Protein AF-A0A8J6IG15-F1 (afdb_monomer_lite)

Foldseek 3Di:
DDPACPPVLLCLLVVVDDPVVNVVVVVVCVVDPVNVVVNVVSNVVVVVVVVVDDDDDDPVVVVVVVVVVDPDDD

Structure (mmCIF, N/CA/C/O backbone):
data_AF-A0A8J6IG15-F1
#
_entry.id   AF-A0A8J6IG15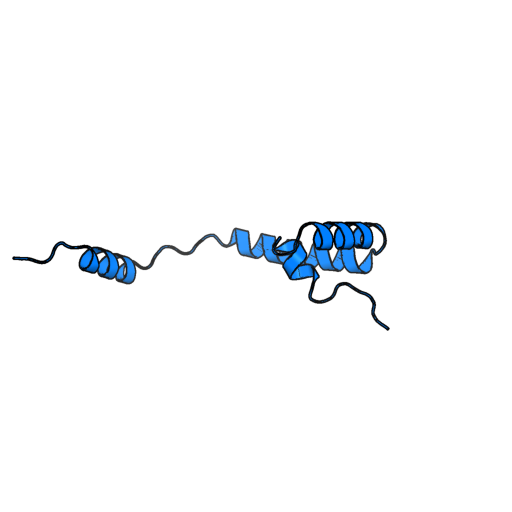-F1
#
loop_
_atom_site.group_PDB
_atom_site.id
_atom_site.type_symbol
_atom_site.label_atom_id
_atom_site.label_alt_id
_atom_site.label_comp_id
_atom_site.label_asym_id
_atom_site.label_entity_id
_atom_site.label_seq_id
_atom_site.pdbx_PDB_ins_code
_atom_site.Cartn_x
_atom_site.Cartn_y
_atom_site.Cartn_z
_atom_site.occupancy
_atom_site.B_iso_or_equiv
_atom_site.auth_seq_id
_atom_site.auth_comp_id
_atom_site.auth_asym_id
_atom_site.auth_atom_id
_atom_site.pdbx_PDB_model_num
ATOM 1 N N . MET A 1 1 ? 18.228 -12.105 -13.532 1.00 40.62 1 MET A N 1
ATOM 2 C CA . MET A 1 1 ? 18.192 -11.588 -12.146 1.00 40.62 1 MET A CA 1
ATOM 3 C C . MET A 1 1 ? 17.029 -10.615 -12.048 1.00 40.62 1 MET A C 1
ATOM 5 O O . MET A 1 1 ? 16.966 -9.686 -12.840 1.00 40.62 1 MET A O 1
ATOM 9 N N . ASN A 1 2 ? 16.068 -10.909 -11.178 1.00 53.28 2 ASN A N 1
ATOM 10 C CA . ASN A 1 2 ? 14.706 -10.371 -11.188 1.00 53.28 2 ASN A CA 1
ATOM 11 C C . ASN A 1 2 ? 14.632 -8.876 -10.817 1.00 53.28 2 ASN A C 1
ATOM 13 O O . ASN A 1 2 ? 14.382 -8.539 -9.664 1.00 53.28 2 ASN A O 1
ATOM 17 N N . CYS A 1 3 ? 14.808 -7.975 -11.788 1.00 65.44 3 CYS A N 1
ATOM 18 C CA . CYS A 1 3 ? 14.635 -6.527 -11.602 1.00 65.44 3 CYS A CA 1
ATOM 19 C C . CYS A 1 3 ? 13.152 -6.109 -11.659 1.00 65.44 3 CYS A C 1
ATOM 21 O O . CYS A 1 3 ? 12.756 -5.287 -12.483 1.00 65.44 3 CYS A O 1
ATOM 23 N N . HIS A 1 4 ? 12.327 -6.692 -10.791 1.00 83.38 4 HIS A N 1
ATOM 24 C CA . HIS A 1 4 ? 10.942 -6.274 -10.566 1.00 83.38 4 HIS A CA 1
ATOM 25 C C . HIS A 1 4 ? 10.812 -5.612 -9.191 1.00 83.38 4 HIS A C 1
ATOM 27 O O . HIS A 1 4 ? 11.641 -5.820 -8.307 1.00 83.38 4 HIS A O 1
ATOM 33 N N . LEU A 1 5 ? 9.781 -4.785 -9.012 1.00 85.56 5 LEU A N 1
ATOM 34 C CA . LEU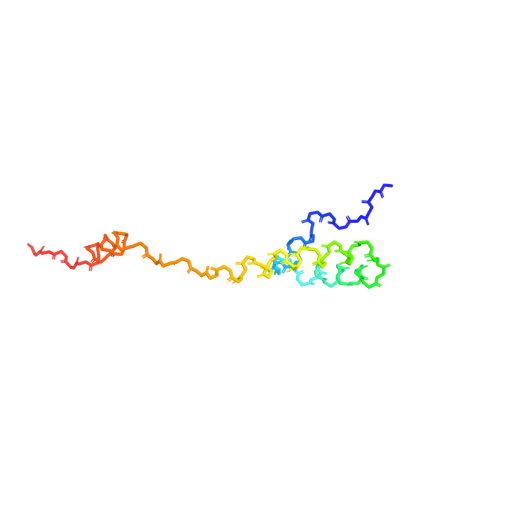 A 1 5 ? 9.651 -3.893 -7.854 1.00 85.56 5 LEU A CA 1
ATOM 35 C C . LEU A 1 5 ? 9.464 -4.620 -6.510 1.00 85.56 5 LEU A C 1
ATOM 37 O O . LEU A 1 5 ? 9.780 -4.043 -5.468 1.00 85.56 5 LEU A O 1
ATOM 41 N N . GLY A 1 6 ? 9.004 -5.876 -6.524 1.00 84.19 6 GLY A N 1
ATOM 42 C CA . GLY A 1 6 ? 8.865 -6.713 -5.329 1.00 84.19 6 GLY A CA 1
ATOM 43 C C . GLY A 1 6 ? 8.140 -5.985 -4.194 1.00 84.19 6 GLY A C 1
ATOM 44 O O . GLY A 1 6 ? 7.105 -5.361 -4.412 1.00 84.19 6 GLY A O 1
ATOM 45 N N . ASN A 1 7 ? 8.739 -5.987 -3.000 1.00 78.94 7 ASN A N 1
ATOM 46 C CA . ASN A 1 7 ? 8.154 -5.392 -1.792 1.00 78.94 7 ASN A CA 1
ATOM 47 C C . ASN A 1 7 ? 8.051 -3.853 -1.817 1.00 78.94 7 ASN A C 1
ATOM 49 O O . ASN A 1 7 ? 7.460 -3.260 -0.920 1.00 78.94 7 ASN A O 1
ATOM 53 N N . ARG A 1 8 ? 8.629 -3.175 -2.821 1.00 86.38 8 ARG A N 1
ATOM 54 C CA . ARG A 1 8 ? 8.508 -1.712 -2.965 1.00 86.38 8 ARG A CA 1
ATOM 55 C C . ARG A 1 8 ? 7.148 -1.286 -3.530 1.00 86.38 8 ARG A C 1
ATOM 57 O O . ARG A 1 8 ? 6.841 -0.098 -3.491 1.00 86.38 8 ARG A O 1
ATOM 64 N N . LEU A 1 9 ? 6.349 -2.226 -4.047 1.00 92.12 9 LEU A N 1
ATOM 65 C CA . LEU A 1 9 ? 5.003 -1.947 -4.557 1.00 92.12 9 LEU A CA 1
ATOM 66 C C . LEU A 1 9 ? 4.019 -1.564 -3.451 1.00 92.12 9 LEU A C 1
ATOM 68 O O . LEU A 1 9 ? 3.282 -0.604 -3.646 1.00 92.12 9 LEU A O 1
ATOM 72 N N . ALA A 1 10 ? 4.054 -2.237 -2.297 1.00 92.06 10 ALA A N 1
ATOM 73 C CA . ALA A 1 10 ? 3.194 -1.906 -1.160 1.00 92.06 10 ALA A CA 1
ATOM 74 C C . ALA A 1 10 ? 3.406 -0.448 -0.717 1.00 92.06 10 ALA A C 1
ATOM 76 O O . ALA A 1 10 ? 2.497 0.365 -0.816 1.00 92.06 10 ALA A O 1
ATOM 77 N N . ALA A 1 11 ? 4.654 -0.055 -0.429 1.00 93.81 11 ALA A N 1
ATOM 78 C CA . ALA A 1 11 ? 4.991 1.326 -0.064 1.00 93.81 11 ALA A CA 1
ATOM 79 C C . ALA A 1 11 ? 4.615 2.362 -1.148 1.00 93.81 11 ALA A C 1
ATOM 81 O O . ALA A 1 11 ? 4.274 3.506 -0.838 1.00 93.81 11 ALA A O 1
ATOM 82 N N . TYR A 1 12 ? 4.670 1.988 -2.435 1.00 95.62 12 TYR A N 1
ATOM 83 C CA . TYR A 1 12 ? 4.199 2.841 -3.531 1.00 95.62 12 TYR A CA 1
ATOM 84 C C . TYR A 1 12 ? 2.674 3.032 -3.489 1.00 95.62 12 TYR A C 1
ATOM 86 O O . TYR A 1 12 ? 2.206 4.169 -3.584 1.00 95.62 12 TYR A O 1
ATOM 94 N N . VAL A 1 13 ? 1.917 1.944 -3.316 1.00 95.38 13 VAL A N 1
ATOM 95 C CA . VAL A 1 13 ? 0.446 1.934 -3.220 1.00 95.38 13 VAL A CA 1
ATOM 96 C C . VAL A 1 13 ? -0.037 2.638 -1.947 1.00 95.38 13 VAL A C 1
ATOM 98 O O . VAL A 1 13 ? -1.033 3.366 -1.976 1.00 95.38 13 VAL A O 1
ATOM 101 N N . ASP A 1 14 ? 0.693 2.502 -0.844 1.00 93.69 14 ASP A N 1
ATOM 102 C CA . ASP A 1 14 ? 0.422 3.177 0.427 1.00 93.69 14 ASP A CA 1
ATOM 103 C C . ASP A 1 14 ? 0.782 4.661 0.401 1.00 93.69 14 ASP A C 1
ATOM 105 O O . ASP A 1 14 ? 0.160 5.467 1.091 1.00 93.69 14 ASP A O 1
ATOM 109 N N . GLY A 1 15 ? 1.671 5.053 -0.509 1.00 94.56 15 GLY A N 1
ATOM 110 C CA . GLY A 1 15 ? 2.085 6.435 -0.688 1.00 94.56 15 GLY A CA 1
ATOM 111 C C . GLY A 1 15 ? 3.206 6.860 0.261 1.00 94.56 15 GLY A C 1
ATOM 112 O O . GLY A 1 15 ? 3.428 8.057 0.428 1.00 94.56 15 GLY A O 1
ATOM 113 N N . GLU A 1 16 ? 3.940 5.903 0.815 1.00 95.75 16 GLU A N 1
ATOM 114 C CA . GLU A 1 16 ? 5.001 6.102 1.810 1.00 95.75 16 GLU A CA 1
ATOM 115 C C . GLU A 1 16 ? 6.374 6.385 1.180 1.00 95.75 16 GLU A C 1
ATOM 117 O O . GLU A 1 16 ? 7.365 6.620 1.868 1.00 95.75 16 GLU A O 1
ATOM 122 N N . LEU A 1 17 ? 6.459 6.365 -0.153 1.00 94.50 17 LEU A N 1
ATOM 123 C CA . LEU A 1 17 ? 7.710 6.605 -0.864 1.00 94.50 17 LEU A CA 1
ATOM 124 C C . LEU A 1 17 ? 7.985 8.098 -1.104 1.00 94.50 17 LEU A C 1
ATOM 126 O O . LEU A 1 17 ? 7.067 8.834 -1.497 1.00 94.50 17 LEU A O 1
ATOM 130 N N . PRO A 1 18 ? 9.264 8.526 -1.008 1.00 94.56 18 PRO A N 1
ATOM 131 C CA . PRO A 1 18 ? 9.696 9.8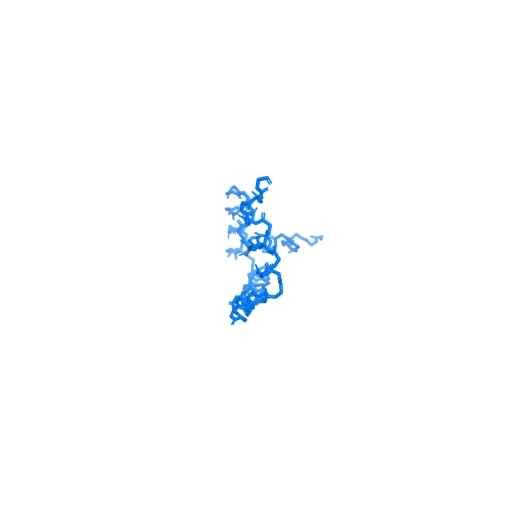53 -1.432 1.00 94.56 18 PRO A CA 1
ATOM 132 C C . PRO A 1 18 ? 9.330 10.135 -2.892 1.00 94.56 18 PRO A C 1
ATOM 134 O O . PRO A 1 18 ? 9.328 9.230 -3.732 1.00 94.56 18 PRO A O 1
ATOM 137 N N . ARG A 1 19 ? 9.086 11.410 -3.214 1.00 95.19 19 ARG A N 1
ATOM 138 C CA . ARG A 1 19 ? 8.642 11.856 -4.549 1.00 95.19 19 ARG A CA 1
ATOM 139 C C . ARG A 1 19 ? 9.513 11.311 -5.687 1.00 95.19 19 ARG A C 1
ATOM 141 O O . ARG A 1 19 ? 8.977 10.762 -6.640 1.00 95.19 19 ARG A O 1
ATOM 148 N N . VAL A 1 20 ? 10.837 11.397 -5.554 1.00 95.62 20 VAL A N 1
ATOM 149 C CA . VAL A 1 20 ? 11.788 10.922 -6.579 1.00 95.62 20 VAL A CA 1
ATOM 150 C C . VAL A 1 20 ? 11.643 9.416 -6.820 1.00 95.62 20 VAL A C 1
ATOM 152 O O . VAL A 1 20 ? 11.543 8.968 -7.958 1.00 95.62 20 VAL A O 1
ATOM 155 N N . THR A 1 21 ? 11.563 8.620 -5.753 1.00 93.69 21 THR A N 1
ATOM 156 C CA . THR A 1 21 ? 11.375 7.165 -5.852 1.00 93.69 21 THR A CA 1
ATOM 157 C C . THR A 1 21 ? 10.043 6.823 -6.509 1.00 93.69 21 THR A C 1
ATOM 159 O O . THR A 1 21 ? 9.972 5.905 -7.326 1.00 93.69 21 THR A O 1
ATOM 162 N N . ARG A 1 22 ? 8.990 7.580 -6.187 1.00 95.50 22 ARG A N 1
ATOM 163 C CA . ARG A 1 22 ? 7.668 7.408 -6.790 1.00 95.50 22 ARG A CA 1
ATOM 164 C C . ARG A 1 22 ? 7.706 7.641 -8.298 1.00 95.50 22 ARG A C 1
ATOM 166 O O . ARG A 1 22 ? 7.186 6.813 -9.031 1.00 95.50 22 ARG A O 1
ATOM 173 N N . GLU A 1 23 ? 8.353 8.707 -8.760 1.00 95.50 23 GLU A N 1
ATOM 174 C CA . GLU A 1 23 ? 8.477 9.012 -10.194 1.00 95.50 23 GLU A CA 1
ATOM 175 C C . GLU A 1 23 ? 9.221 7.910 -10.961 1.00 95.50 23 GLU A C 1
ATOM 177 O O . GLU A 1 23 ? 8.774 7.492 -12.031 1.00 95.50 23 GLU A O 1
ATOM 182 N N . LEU A 1 24 ? 10.304 7.373 -10.387 1.00 93.94 24 LEU A N 1
ATOM 183 C CA . LEU A 1 24 ? 11.048 6.254 -10.977 1.00 93.94 24 LEU A CA 1
ATOM 184 C C . LEU A 1 24 ? 10.194 4.984 -11.086 1.00 93.94 24 LEU A C 1
ATOM 186 O O . LEU A 1 24 ? 10.228 4.288 -12.103 1.00 93.94 24 LEU A O 1
ATOM 190 N N . ILE A 1 25 ? 9.411 4.686 -10.049 1.00 94.94 25 ILE A N 1
ATOM 191 C CA . ILE A 1 25 ? 8.490 3.547 -10.057 1.00 94.94 25 ILE A CA 1
ATOM 192 C C . ILE A 1 25 ? 7.384 3.759 -11.090 1.00 94.94 25 ILE A C 1
ATOM 194 O O . ILE A 1 25 ? 7.123 2.851 -11.876 1.00 94.94 25 ILE A O 1
ATOM 198 N N . SER A 1 26 ? 6.788 4.950 -11.159 1.00 95.06 26 SER A N 1
ATOM 199 C CA . SER A 1 26 ? 5.780 5.279 -12.171 1.00 95.06 26 SER A CA 1
ATOM 200 C C . SER A 1 26 ? 6.316 5.076 -13.589 1.00 95.06 26 SER A C 1
ATOM 202 O O . SER A 1 26 ? 5.653 4.439 -14.407 1.00 95.06 26 SER A O 1
ATOM 204 N N . ALA A 1 27 ? 7.541 5.531 -13.871 1.00 95.62 27 ALA A N 1
ATOM 205 C CA . ALA A 1 27 ? 8.192 5.306 -15.162 1.00 95.62 27 ALA A CA 1
ATOM 206 C C . ALA A 1 27 ? 8.379 3.807 -15.466 1.00 95.62 27 ALA A C 1
ATOM 208 O O . ALA A 1 27 ? 8.136 3.361 -16.587 1.00 95.62 27 ALA A O 1
ATOM 209 N N . HIS A 1 28 ? 8.742 3.002 -14.464 1.00 94.75 28 HIS A N 1
ATOM 210 C CA . HIS A 1 28 ? 8.842 1.550 -14.619 1.00 94.75 28 HIS A CA 1
ATOM 211 C C . HIS A 1 28 ? 7.482 0.889 -14.897 1.00 94.75 28 HIS A C 1
ATOM 213 O O . HIS A 1 28 ? 7.390 0.010 -15.755 1.00 94.75 28 HIS A O 1
ATOM 219 N N . LEU A 1 29 ? 6.415 1.311 -14.212 1.00 95.00 29 LEU A N 1
ATOM 220 C CA . LEU A 1 29 ? 5.066 0.761 -14.397 1.00 95.00 29 LEU A CA 1
ATOM 221 C C . LEU A 1 29 ? 4.530 0.996 -15.814 1.00 95.00 29 LEU A C 1
ATOM 223 O O . LEU A 1 29 ? 3.803 0.146 -16.337 1.00 95.00 29 LEU A O 1
ATOM 227 N N . LEU A 1 30 ? 4.929 2.093 -16.466 1.00 96.56 30 LEU A N 1
ATOM 228 C CA . LEU A 1 30 ? 4.607 2.350 -17.874 1.00 96.56 30 LEU A CA 1
ATOM 229 C C . LEU A 1 30 ? 5.238 1.317 -18.820 1.00 96.56 30 LEU A C 1
ATOM 231 O O . LEU A 1 30 ? 4.620 0.972 -19.825 1.00 96.56 30 LEU A O 1
ATOM 235 N N . MET A 1 31 ? 6.403 0.769 -18.466 1.00 95.69 31 MET A N 1
ATOM 236 C CA . MET A 1 31 ? 7.183 -0.134 -19.323 1.00 95.69 31 MET A CA 1
ATOM 237 C C . MET A 1 31 ? 7.064 -1.620 -18.950 1.00 95.69 31 MET A C 1
ATOM 239 O O . MET A 1 31 ? 7.424 -2.477 -19.752 1.00 95.69 31 MET A O 1
ATOM 243 N N . CYS A 1 32 ? 6.567 -1.954 -17.754 1.00 95.50 32 CYS A N 1
ATOM 244 C CA . CYS A 1 32 ? 6.499 -3.332 -17.262 1.00 95.50 32 CYS A CA 1
ATOM 245 C C . CYS A 1 32 ? 5.065 -3.748 -16.895 1.00 95.50 32 CYS A C 1
ATOM 247 O O . CYS A 1 32 ? 4.539 -3.361 -15.849 1.00 95.50 32 CYS A O 1
ATOM 249 N N . SER A 1 33 ? 4.448 -4.595 -17.726 1.00 94.88 33 SER A N 1
ATOM 250 C CA . SER A 1 33 ? 3.103 -5.145 -17.483 1.00 94.88 33 SER A CA 1
ATOM 251 C C . SER A 1 33 ? 3.040 -6.032 -16.236 1.00 94.88 33 SER A C 1
ATOM 253 O O . SER A 1 33 ? 2.070 -5.958 -15.489 1.00 94.88 33 SER A O 1
ATOM 255 N N . THR A 1 34 ? 4.090 -6.808 -15.951 1.00 93.81 34 THR A N 1
ATOM 256 C CA . THR A 1 34 ? 4.170 -7.662 -14.754 1.00 93.81 34 THR A CA 1
ATOM 257 C C . THR A 1 34 ? 4.093 -6.842 -13.466 1.00 93.81 34 THR A C 1
ATOM 259 O O . THR A 1 34 ? 3.295 -7.141 -12.581 1.00 93.81 34 THR A O 1
ATOM 262 N N . CYS A 1 35 ? 4.884 -5.770 -13.364 1.00 95.06 35 CYS A N 1
ATOM 263 C CA . CYS A 1 35 ? 4.851 -4.888 -12.196 1.00 95.06 35 CYS A CA 1
ATOM 264 C C . CYS A 1 35 ? 3.548 -4.090 -12.106 1.00 95.06 35 CYS A C 1
ATOM 266 O O . CYS A 1 35 ? 3.104 -3.786 -11.002 1.00 95.06 35 CYS A O 1
ATOM 268 N N . ARG A 1 36 ? 2.910 -3.786 -13.242 1.00 95.19 36 ARG A N 1
ATOM 269 C CA . ARG A 1 36 ? 1.588 -3.151 -13.273 1.00 95.19 36 ARG A CA 1
ATOM 270 C C . ARG A 1 36 ? 0.504 -4.065 -12.714 1.00 95.19 36 ARG A C 1
ATOM 272 O O . ARG A 1 36 ? -0.209 -3.650 -11.810 1.00 95.19 36 ARG A O 1
ATOM 279 N N . ALA A 1 37 ? 0.456 -5.317 -13.164 1.00 95.44 37 ALA A N 1
ATOM 280 C CA . ALA A 1 37 ? -0.480 -6.313 -12.646 1.00 95.44 37 ALA A CA 1
ATOM 281 C C . ALA A 1 37 ? -0.287 -6.550 -11.136 1.00 95.44 37 ALA A C 1
ATOM 283 O O . ALA A 1 37 ? -1.260 -6.653 -10.390 1.00 95.44 37 ALA A O 1
ATOM 284 N N . ALA A 1 38 ? 0.965 -6.575 -10.667 1.00 93.75 38 ALA A N 1
ATOM 285 C CA . ALA A 1 38 ? 1.267 -6.661 -9.240 1.00 93.75 38 ALA A CA 1
ATOM 286 C C . ALA A 1 38 ? 0.803 -5.406 -8.467 1.00 93.75 38 ALA A C 1
ATOM 288 O O . ALA A 1 38 ? 0.185 -5.531 -7.414 1.00 93.75 38 ALA A O 1
ATOM 289 N N . CYS A 1 39 ? 1.017 -4.202 -9.009 1.00 95.75 39 CYS A N 1
ATOM 290 C CA . CYS A 1 39 ? 0.526 -2.949 -8.422 1.00 95.75 39 CYS A CA 1
ATOM 291 C C . CYS A 1 39 ? -1.010 -2.900 -8.335 1.00 95.75 39 CYS A C 1
ATOM 293 O O . CYS A 1 39 ? -1.565 -2.411 -7.352 1.00 95.75 39 CYS A O 1
ATOM 295 N N . GLU A 1 40 ? -1.707 -3.406 -9.353 1.00 95.44 40 GLU A N 1
ATOM 296 C CA . GLU A 1 40 ? -3.169 -3.520 -9.366 1.00 95.44 40 GLU A CA 1
ATOM 297 C C . GLU A 1 40 ? -3.674 -4.540 -8.338 1.00 95.44 40 GLU A C 1
ATOM 299 O O . GLU A 1 40 ? -4.712 -4.325 -7.710 1.00 95.44 40 GLU A O 1
ATOM 304 N N . ALA A 1 41 ? -2.954 -5.649 -8.140 1.00 94.75 41 ALA A N 1
ATOM 305 C CA . ALA A 1 41 ? -3.264 -6.614 -7.087 1.00 94.75 41 ALA A CA 1
ATOM 306 C C . ALA A 1 41 ? -3.148 -5.979 -5.690 1.00 94.75 41 ALA A C 1
ATOM 308 O O . ALA A 1 41 ? -4.107 -6.041 -4.925 1.00 94.75 41 ALA A O 1
ATOM 309 N N . GLU A 1 42 ? -2.041 -5.288 -5.405 1.00 94.56 42 GLU A N 1
ATOM 310 C CA . GLU A 1 42 ? -1.843 -4.545 -4.148 1.00 94.56 42 GLU A CA 1
ATOM 311 C C . GLU A 1 42 ? -2.912 -3.459 -3.942 1.00 94.56 42 GLU A C 1
ATOM 313 O O . GLU A 1 42 ? -3.500 -3.335 -2.868 1.00 94.56 42 GLU A O 1
ATOM 318 N N . SER A 1 43 ? -3.242 -2.707 -4.997 1.00 94.69 43 SER A N 1
ATOM 319 C CA . SER A 1 43 ? -4.256 -1.644 -4.924 1.00 94.69 43 SER A CA 1
ATOM 320 C C . SER A 1 43 ? -5.643 -2.193 -4.580 1.00 94.69 43 SER A C 1
ATOM 322 O O . SER A 1 43 ? -6.364 -1.584 -3.790 1.00 94.69 43 SER A O 1
ATOM 324 N N . ARG A 1 44 ? -6.018 -3.361 -5.123 1.00 95.81 44 ARG A N 1
ATOM 325 C CA . ARG A 1 44 ? -7.283 -4.032 -4.779 1.00 95.81 44 ARG A CA 1
ATOM 326 C C . ARG A 1 44 ? -7.320 -4.470 -3.318 1.00 95.81 44 ARG A C 1
ATOM 328 O O . ARG A 1 44 ? -8.352 -4.293 -2.674 1.00 95.81 44 ARG A O 1
ATOM 335 N N . THR A 1 45 ? -6.210 -4.983 -2.791 1.00 94.31 45 THR A N 1
ATOM 336 C CA . THR A 1 45 ? -6.089 -5.328 -1.368 1.00 94.31 45 THR A CA 1
ATOM 337 C C . THR A 1 45 ? -6.280 -4.096 -0.490 1.00 94.31 45 THR A C 1
ATOM 339 O O . THR A 1 45 ? -7.122 -4.117 0.409 1.00 94.31 45 THR A O 1
ATOM 342 N N . LYS A 1 46 ? -5.577 -2.994 -0.789 1.00 92.81 46 LYS A N 1
ATOM 343 C CA . LYS A 1 46 ? -5.719 -1.732 -0.047 1.00 92.81 46 LYS A CA 1
ATOM 344 C C . LYS A 1 46 ? -7.161 -1.226 -0.057 1.00 92.81 46 LYS A C 1
ATOM 346 O O . LYS A 1 46 ? -7.700 -0.908 0.999 1.00 92.81 46 LYS A O 1
ATOM 351 N N . ILE A 1 47 ? -7.803 -1.202 -1.227 1.00 93.75 47 ILE A N 1
ATOM 352 C CA . ILE A 1 47 ? -9.210 -0.795 -1.364 1.00 93.75 47 ILE A CA 1
ATOM 353 C C . ILE A 1 47 ? -10.116 -1.682 -0.499 1.00 93.75 47 ILE A C 1
ATOM 355 O O . ILE A 1 47 ? -10.922 -1.163 0.274 1.00 93.75 47 ILE A O 1
ATOM 359 N N . GLY A 1 48 ? -9.947 -3.006 -0.564 1.00 94.44 48 GLY A N 1
ATOM 360 C CA . GLY A 1 48 ? -10.709 -3.949 0.257 1.00 94.44 48 GLY A CA 1
ATOM 361 C C . GLY A 1 48 ? -10.593 -3.661 1.756 1.00 94.44 48 GLY A C 1
ATOM 362 O O . GLY A 1 48 ? -11.610 -3.606 2.443 1.00 94.44 48 GLY A O 1
ATOM 363 N N . LEU A 1 49 ? -9.380 -3.389 2.247 1.00 91.25 49 LEU A N 1
ATOM 364 C CA . LEU A 1 49 ? -9.151 -3.017 3.646 1.00 91.25 49 LEU A CA 1
ATOM 365 C C . LEU A 1 49 ? -9.819 -1.687 4.010 1.00 91.25 49 LEU A C 1
ATOM 367 O O . LEU A 1 49 ? -10.447 -1.590 5.060 1.00 91.25 49 LEU A O 1
ATOM 371 N N . THR A 1 50 ? -9.748 -0.677 3.137 1.00 90.38 50 THR A N 1
ATOM 372 C CA . THR A 1 50 ? -10.407 0.616 3.395 1.00 90.38 50 THR A CA 1
ATOM 373 C C . THR A 1 50 ? -11.934 0.515 3.448 1.00 90.38 50 THR A C 1
ATOM 375 O O . THR A 1 50 ? -12.573 1.315 4.128 1.00 90.38 50 THR A O 1
ATOM 378 N N . HIS A 1 51 ? -12.529 -0.483 2.788 1.0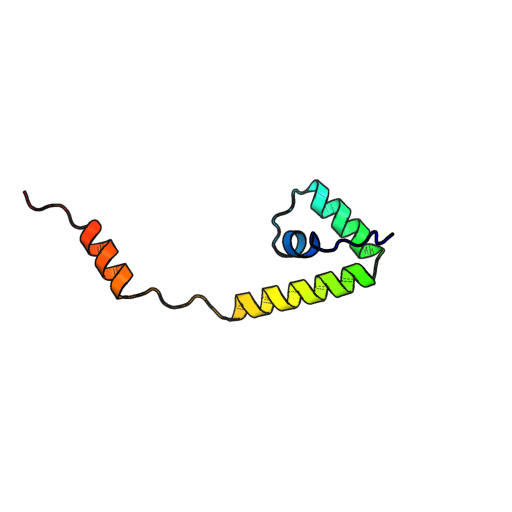0 92.69 51 HIS A N 1
ATOM 379 C CA . HIS A 1 51 ? -13.974 -0.716 2.817 1.00 92.69 51 HIS A CA 1
ATOM 380 C C . HIS A 1 51 ? -14.483 -1.395 4.091 1.00 92.69 51 HIS A C 1
ATOM 382 O O . HIS A 1 51 ? -15.689 -1.367 4.327 1.00 92.69 51 HIS A O 1
ATOM 388 N N . LEU A 1 52 ? -13.611 -1.973 4.924 1.00 90.38 52 LEU A N 1
ATOM 389 C CA . LEU A 1 52 ? -14.025 -2.609 6.181 1.00 90.38 52 LEU A CA 1
ATOM 390 C C . LEU A 1 52 ? -14.583 -1.606 7.206 1.00 90.38 52 LEU A C 1
ATOM 392 O O . LEU A 1 52 ? -15.245 -2.017 8.154 1.00 90.38 52 LEU A O 1
ATOM 396 N N . GLY A 1 53 ? -14.358 -0.305 6.997 1.00 85.56 53 GLY A N 1
ATOM 397 C CA . GLY A 1 53 ? -14.715 0.735 7.957 1.00 85.56 53 GLY A CA 1
ATOM 398 C C . GLY A 1 53 ? -13.811 0.711 9.192 1.00 85.56 53 GLY A C 1
ATOM 399 O O . GLY A 1 53 ? -13.073 -0.243 9.441 1.00 85.56 53 GLY A O 1
ATOM 400 N N . ALA A 1 54 ? -13.836 1.794 9.966 1.00 84.75 54 ALA A N 1
ATOM 401 C CA . ALA A 1 54 ? -13.196 1.792 11.276 1.00 84.75 54 ALA A CA 1
ATOM 402 C C . ALA A 1 54 ? -14.086 1.019 12.266 1.00 84.75 54 ALA A C 1
ATOM 404 O O . ALA A 1 54 ? -15.303 1.219 12.243 1.00 84.75 54 ALA A O 1
ATOM 405 N N . PRO A 1 55 ? -13.522 0.160 13.134 1.00 86.81 55 PRO A N 1
ATOM 406 C CA . PRO A 1 55 ? -14.297 -0.426 14.219 1.00 86.81 55 PRO A CA 1
ATOM 407 C C . PRO A 1 55 ? -14.761 0.670 15.186 1.00 86.81 55 PRO A C 1
ATOM 409 O O . PRO A 1 55 ? -14.050 1.658 15.398 1.00 86.81 55 PRO A O 1
ATOM 412 N N . ASP A 1 56 ? -15.927 0.472 15.805 1.00 87.19 56 ASP A N 1
ATOM 413 C CA . ASP A 1 56 ? -16.395 1.367 16.861 1.00 87.19 56 ASP A CA 1
ATOM 414 C C . ASP A 1 56 ? -15.385 1.410 18.023 1.00 87.19 56 ASP A C 1
ATOM 416 O O . ASP A 1 56 ? -14.798 0.380 18.387 1.00 87.19 56 ASP A O 1
ATOM 420 N N . PRO A 1 57 ? -15.158 2.588 18.631 1.00 87.69 57 PRO A N 1
ATOM 421 C CA . PRO A 1 57 ? -14.252 2.704 19.761 1.00 87.69 57 PRO A CA 1
ATOM 422 C C . PRO A 1 57 ? -14.765 1.890 20.956 1.00 87.69 57 PRO A C 1
ATOM 424 O O . PRO A 1 57 ? -15.957 1.853 21.256 1.00 87.69 57 PRO A O 1
ATOM 427 N N . SER A 1 58 ? -13.842 1.266 21.691 1.00 93.62 58 SER A N 1
ATOM 428 C CA . SER A 1 58 ? -14.178 0.506 22.898 1.00 93.62 58 SER A CA 1
ATOM 429 C C . SER A 1 58 ? -14.766 1.417 23.979 1.00 93.62 58 SER A C 1
ATOM 431 O O . SER A 1 58 ? -14.087 2.322 24.470 1.00 93.62 58 SER A O 1
ATOM 433 N N . ALA A 1 59 ? -16.002 1.133 24.403 1.00 94.19 59 ALA A N 1
ATOM 434 C CA . ALA A 1 59 ? -16.677 1.868 25.473 1.00 94.19 59 ALA A CA 1
ATOM 435 C C . ALA A 1 59 ? -15.876 1.858 26.789 1.00 94.19 59 ALA A C 1
ATOM 437 O O . ALA A 1 59 ? -15.785 2.881 27.466 1.00 94.19 59 ALA A O 1
ATOM 438 N N . ASN A 1 60 ? -15.228 0.733 27.117 1.00 94.31 60 ASN A N 1
ATOM 439 C CA . ASN A 1 60 ? -14.397 0.607 28.318 1.00 94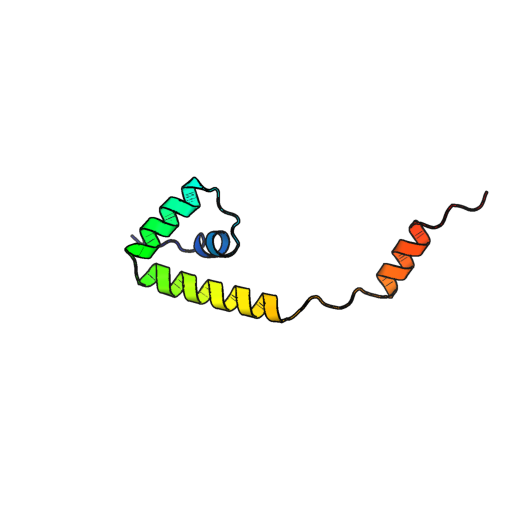.31 60 ASN A CA 1
ATOM 440 C C . ASN A 1 60 ? -13.159 1.507 28.252 1.00 94.31 60 ASN A C 1
ATOM 442 O O . ASN A 1 60 ? -12.837 2.186 29.226 1.00 94.31 60 ASN A O 1
ATOM 446 N N . LEU A 1 61 ? -12.473 1.530 27.102 1.00 92.12 61 LEU A N 1
ATOM 447 C CA . LEU A 1 61 ? -11.316 2.405 26.908 1.00 92.12 61 LEU A CA 1
ATOM 448 C C . LEU A 1 61 ? -11.734 3.876 26.980 1.00 92.12 61 LEU A C 1
ATOM 450 O O . LEU A 1 61 ? -11.070 4.666 27.644 1.00 92.12 61 LEU A O 1
ATOM 454 N N . MET A 1 62 ? -12.851 4.230 26.340 1.00 94.75 62 MET A N 1
ATOM 455 C CA . MET A 1 62 ? -13.388 5.589 26.368 1.00 94.75 62 MET A CA 1
ATOM 456 C C . MET A 1 62 ? -13.701 6.037 27.801 1.00 94.75 62 MET A C 1
ATOM 458 O O . MET A 1 62 ? 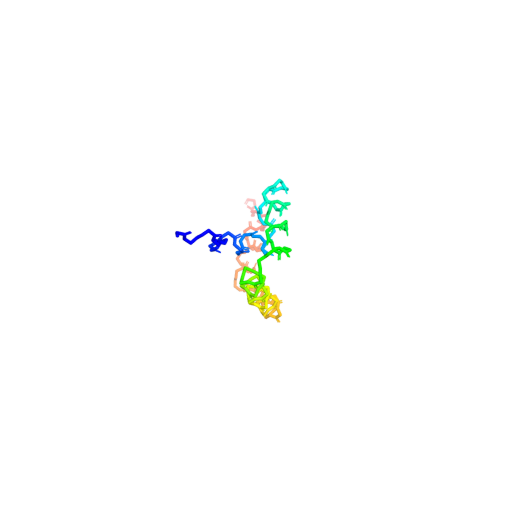-13.284 7.118 28.209 1.00 94.75 62 MET A O 1
ATOM 462 N N . GLY A 1 63 ? -14.363 5.186 28.591 1.00 94.12 63 GLY A N 1
ATOM 463 C CA . GLY A 1 63 ? -14.641 5.463 30.001 1.00 94.12 63 GLY A CA 1
ATOM 464 C C . GLY A 1 63 ? -13.369 5.663 30.829 1.00 94.12 63 GLY A C 1
ATOM 465 O O . GLY A 1 63 ? -13.284 6.610 31.609 1.00 94.12 63 GLY A O 1
ATOM 466 N N . ALA A 1 64 ? -12.346 4.829 30.619 1.00 93.88 64 ALA A N 1
ATOM 467 C CA . ALA A 1 64 ? -11.057 4.980 31.293 1.00 93.88 64 ALA A CA 1
ATOM 468 C C . ALA A 1 64 ? -10.351 6.301 30.927 1.00 93.88 64 ALA A C 1
ATOM 470 O O . ALA A 1 64 ? -9.829 6.979 31.812 1.00 93.88 64 ALA A O 1
ATOM 471 N N . LEU A 1 65 ? -10.368 6.695 29.648 1.00 93.88 65 LEU A N 1
ATOM 472 C CA . LEU A 1 65 ? -9.784 7.960 29.183 1.00 93.88 65 LEU A CA 1
ATOM 473 C C . LEU A 1 65 ? -10.510 9.185 29.756 1.00 93.88 65 LEU A C 1
ATOM 475 O O . LEU A 1 65 ? -9.856 10.140 30.168 1.00 93.88 65 LEU A O 1
ATOM 479 N N . LEU A 1 66 ? -11.843 9.152 29.821 1.00 94.00 66 LEU A N 1
ATOM 480 C CA . LEU A 1 66 ? -12.636 10.234 30.413 1.00 94.00 66 LEU A CA 1
ATOM 481 C C . LEU A 1 66 ? -12.372 10.380 31.917 1.00 94.00 66 LEU A C 1
ATOM 483 O O . LEU A 1 66 ? -12.259 11.502 32.403 1.00 94.00 66 LEU A O 1
ATOM 487 N N . ASN A 1 67 ? -12.197 9.268 32.637 1.00 91.69 67 ASN A N 1
ATOM 488 C CA . ASN A 1 67 ? -11.828 9.300 34.054 1.00 91.69 67 ASN A CA 1
ATOM 489 C C . ASN A 1 67 ? -10.418 9.860 34.288 1.00 91.69 67 ASN A C 1
ATOM 491 O O . ASN A 1 67 ? -10.218 10.586 35.255 1.00 91.69 67 ASN A O 1
ATOM 495 N N . LEU A 1 68 ? -9.445 9.572 33.412 1.00 91.38 68 LEU A N 1
ATOM 496 C CA . LEU A 1 68 ? -8.104 10.174 33.497 1.00 91.38 68 LEU A CA 1
ATOM 497 C C . LEU A 1 68 ? -8.125 11.692 33.280 1.00 91.38 68 LEU A C 1
ATOM 499 O O . LEU A 1 68 ? -7.291 12.403 33.832 1.00 91.38 68 LEU A O 1
ATOM 503 N N . ALA A 1 69 ? -9.056 12.178 32.459 1.00 87.50 69 ALA A N 1
ATOM 504 C CA . ALA A 1 69 ? -9.230 13.599 32.185 1.00 87.50 69 ALA A CA 1
ATOM 505 C C . ALA A 1 69 ? -10.053 14.332 33.261 1.00 87.50 69 ALA A C 1
ATOM 507 O O . ALA A 1 69 ? -10.203 15.553 33.174 1.00 87.50 69 ALA A O 1
ATOM 508 N N . ALA A 1 70 ? -10.598 13.621 34.256 1.00 81.62 70 ALA A N 1
ATOM 509 C CA . ALA A 1 70 ? -11.336 14.249 35.341 1.00 81.62 70 ALA A CA 1
ATOM 510 C C . ALA A 1 70 ? -10.378 15.100 36.199 1.00 81.62 70 ALA A C 1
ATOM 512 O O . ALA A 1 70 ? -9.305 14.618 36.574 1.00 81.62 70 ALA A O 1
ATOM 513 N N . PRO A 1 71 ? -10.723 16.363 36.513 1.00 72.94 71 PRO A N 1
ATOM 514 C CA . PRO A 1 71 ? -9.927 17.161 37.433 1.00 72.94 71 PRO A CA 1
ATOM 515 C C . PRO A 1 71 ? -9.860 16.443 38.783 1.00 72.94 71 PRO A C 1
ATOM 517 O O . PRO A 1 71 ? -10.888 16.015 39.307 1.00 72.94 71 PRO A O 1
ATOM 520 N N . GLY A 1 72 ? -8.646 16.292 39.319 1.00 72.69 72 GLY A N 1
ATOM 521 C CA . GLY A 1 72 ? -8.449 15.732 40.652 1.00 72.69 72 GLY A CA 1
ATOM 522 C C . GLY A 1 72 ? -9.242 16.537 41.678 1.00 72.69 72 GLY A C 1
ATOM 523 O O . GLY A 1 72 ? -9.208 17.769 41.657 1.00 72.69 72 GLY A O 1
ATOM 524 N N . GLU A 1 73 ? -9.983 15.837 42.535 1.00 66.38 73 GLU A N 1
ATOM 525 C CA . GLU A 1 73 ? -10.613 16.438 43.710 1.00 66.38 73 GLU A CA 1
ATOM 526 C C . GLU A 1 73 ? -9.528 17.096 44.594 1.00 66.38 73 GLU A C 1
ATOM 528 O O . GLU A 1 73 ? -8.393 16.607 44.603 1.00 66.38 73 GLU A O 1
ATOM 533 N N . PRO A 1 74 ? -9.836 18.228 45.261 1.00 65.50 74 PRO A N 1
ATOM 534 C CA . PRO A 1 74 ? -8.857 19.003 46.028 1.00 65.50 74 PRO A CA 1
ATOM 535 C C . PRO A 1 74 ? -8.220 18.230 47.189 1.00 65.50 74 PRO A C 1
ATOM 537 O O . PRO A 1 74 ? -8.913 17.388 47.804 1.00 65.50 74 PRO A O 1
#

Radius of gyration: 21.19 Å; chains: 1; bounding box: 35×31×65 Å

Secondary structure (DSSP, 8-state):
---S-TTHHHHHHHT-S-HHHHHHHHHHHHH-HHHHHHHHHHHHHHHHHHHT-PPPPPHHHHHHHHHHTSPPP-

pLDDT: mean 89.7, std 10.13, range [40.62, 96.56]

Sequence (74 aa):
MNCHLGNRLAAYVDGELPRVTRELISAHLLMCSTCRAACEAESRTKIGLTHLGAPDPSANLMGALLNLAAPGEP